Protein AF-A0A2E4JTD4-F1 (afdb_monomer_lite)

Foldseek 3Di:
DDPDDDPCVPPDDDPVVVVVVCVVCPPDDDDPVRVVVVCVVCPPDDDDPVVVVVVVVVVVVVVVVVVD

Sequence (68 aa):
MKGQIPWNKGKPRSKATKRKISEAMKGKKITEESKRKQSVSLKGKKKSKETKRKISKGMKTRRNQKKL

pLDDT: mean 92.17, std 7.44, range [57.75, 97.31]

Secondary structure (DSSP, 8-state):
-PPPPPTTTTPPPPHHHHHHHHHHHTT-PPPHHHHHHHHHHHTT-PPPHHHHHHHHHHHHHHHHHTT-

Radius of gyration: 18.26 Å; chains: 1; bounding box: 33×44×36 Å

Structure (mmCIF, N/CA/C/O backbone):
data_AF-A0A2E4JTD4-F1
#
_entry.id   AF-A0A2E4JTD4-F1
#
loop_
_atom_site.group_PDB
_atom_site.id
_atom_site.type_symbol
_atom_site.label_atom_id
_atom_site.label_alt_id
_atom_site.label_comp_id
_atom_site.label_asym_id
_atom_site.label_entity_id
_atom_site.label_seq_id
_atom_site.pdbx_PDB_ins_code
_atom_site.Cartn_x
_atom_site.Cartn_y
_atom_site.Cartn_z
_atom_site.occupancy
_atom_site.B_iso_or_equiv
_atom_site.auth_seq_id
_atom_site.auth_comp_id
_atom_site.auth_asym_id
_atom_site.auth_atom_id
_atom_site.pdbx_PDB_model_num
ATOM 1 N N . MET A 1 1 ? -13.711 15.489 -11.219 1.00 63.53 1 MET A N 1
ATOM 2 C CA . MET A 1 1 ? -13.051 15.205 -12.515 1.00 63.53 1 MET A CA 1
ATOM 3 C C . MET A 1 1 ? -12.386 13.833 -12.447 1.00 63.53 1 MET A C 1
ATOM 5 O O . MET A 1 1 ? -11.597 13.610 -11.536 1.00 63.53 1 MET A O 1
ATOM 9 N N . LYS A 1 2 ? -12.713 12.884 -13.335 1.00 70.56 2 LYS A N 1
ATOM 10 C CA . LYS A 1 2 ? -11.900 11.662 -13.479 1.00 70.56 2 LYS A CA 1
ATOM 11 C C . LYS A 1 2 ? -10.656 12.045 -14.282 1.00 70.56 2 LYS A C 1
ATOM 13 O O . LYS A 1 2 ? -10.797 12.521 -15.400 1.00 70.56 2 LYS A O 1
ATOM 18 N N . GLY A 1 3 ? -9.468 11.879 -13.700 1.00 85.31 3 GLY A N 1
ATOM 19 C CA . GLY A 1 3 ? -8.210 12.055 -14.431 1.00 85.31 3 GLY A CA 1
ATOM 20 C C . GLY A 1 3 ? -8.114 11.091 -15.619 1.00 85.31 3 GLY A C 1
ATOM 21 O O . GLY A 1 3 ? -8.792 10.058 -15.638 1.00 85.31 3 GLY A O 1
ATOM 22 N N . GLN A 1 4 ? -7.276 11.429 -16.602 1.00 91.50 4 GLN A N 1
ATOM 23 C CA . GLN A 1 4 ? -7.064 10.609 -17.794 1.00 91.50 4 GLN A CA 1
ATOM 24 C C . GLN A 1 4 ? -6.668 9.178 -17.404 1.00 91.50 4 GLN A C 1
ATOM 26 O O . GLN A 1 4 ? -5.759 8.954 -16.602 1.00 91.50 4 GLN A O 1
ATOM 31 N N . ILE A 1 5 ? -7.378 8.193 -17.957 1.00 91.19 5 ILE A N 1
ATOM 32 C CA . ILE A 1 5 ? -7.070 6.782 -17.736 1.00 91.19 5 ILE A CA 1
ATOM 33 C C . ILE A 1 5 ? -5.904 6.404 -18.658 1.00 91.19 5 ILE A C 1
ATOM 35 O O . ILE A 1 5 ? -6.041 6.537 -19.873 1.00 91.19 5 ILE A O 1
ATOM 39 N N . PRO A 1 6 ? -4.772 5.908 -18.128 1.00 92.75 6 PRO A N 1
ATOM 40 C CA . PRO A 1 6 ? -3.668 5.479 -18.970 1.00 92.75 6 PRO A CA 1
ATOM 41 C C . PRO A 1 6 ? -4.037 4.193 -19.723 1.00 92.75 6 PRO A C 1
ATOM 43 O O . PRO A 1 6 ? -4.680 3.294 -19.176 1.00 92.75 6 PRO A O 1
ATOM 46 N N . TRP A 1 7 ? -3.568 4.075 -20.964 1.00 93.50 7 TRP A N 1
ATOM 47 C CA . TRP A 1 7 ? -3.835 2.959 -21.888 1.00 93.50 7 TRP A CA 1
ATOM 48 C C . TRP A 1 7 ? -3.413 1.569 -21.368 1.00 93.50 7 TRP A C 1
ATOM 50 O O . TRP A 1 7 ? -3.817 0.534 -21.901 1.00 93.50 7 TRP A O 1
ATOM 60 N N . ASN A 1 8 ? -2.571 1.526 -20.334 1.00 93.56 8 ASN A N 1
ATOM 61 C CA . ASN A 1 8 ? -2.062 0.305 -19.713 1.00 93.56 8 ASN A CA 1
ATOM 62 C C . ASN A 1 8 ? -2.754 -0.046 -18.385 1.00 93.56 8 ASN A C 1
ATOM 64 O O . ASN A 1 8 ? -2.334 -0.991 -17.711 1.00 93.56 8 ASN A O 1
ATOM 68 N N . LYS A 1 9 ? -3.801 0.687 -17.987 1.00 92.56 9 LYS A N 1
ATOM 69 C CA . LYS A 1 9 ? -4.559 0.385 -16.770 1.00 92.56 9 LYS A CA 1
ATOM 70 C C . LYS A 1 9 ? -5.122 -1.038 -16.845 1.00 92.56 9 LYS A C 1
ATOM 72 O O . LYS A 1 9 ? -5.767 -1.409 -17.816 1.00 92.56 9 LYS A O 1
ATOM 77 N N . GLY A 1 10 ? -4.853 -1.844 -15.819 1.00 93.12 10 GLY A N 1
ATOM 78 C CA . GLY A 1 10 ? -5.300 -3.241 -15.745 1.00 93.12 10 GLY A CA 1
ATOM 79 C C . GLY A 1 10 ? -4.462 -4.245 -16.548 1.00 93.12 10 GLY A C 1
ATOM 80 O O . GLY A 1 10 ? -4.600 -5.442 -16.315 1.00 93.12 10 GLY A O 1
ATOM 81 N N . LYS A 1 11 ? -3.547 -3.804 -17.427 1.00 95.19 11 LYS A N 1
ATOM 82 C CA . LYS A 1 11 ? -2.669 -4.722 -18.169 1.00 95.19 11 LYS A CA 1
ATOM 83 C C . LYS A 1 11 ? -1.556 -5.254 -17.249 1.00 95.19 11 LYS A C 1
ATOM 85 O O . LYS A 1 11 ? -0.782 -4.454 -16.706 1.00 95.19 11 LYS A O 1
ATOM 90 N N . PRO A 1 12 ? -1.444 -6.581 -17.035 1.00 93.31 12 PRO A N 1
ATOM 91 C CA . PRO A 1 12 ? -0.434 -7.139 -16.145 1.00 93.31 12 PRO A CA 1
ATOM 92 C C . PRO A 1 12 ? 0.973 -6.982 -16.732 1.00 93.31 12 PRO A C 1
ATOM 94 O O . PRO A 1 12 ? 1.191 -7.115 -17.932 1.00 93.31 12 PRO A O 1
ATOM 97 N N . ARG A 1 13 ? 1.962 -6.740 -15.866 1.00 93.62 13 ARG A N 1
ATOM 98 C CA . ARG A 1 13 ? 3.384 -6.793 -16.246 1.00 93.62 13 ARG A CA 1
ATOM 99 C C . ARG A 1 13 ? 3.840 -8.242 -16.435 1.00 93.62 13 ARG A C 1
ATOM 101 O O . ARG A 1 13 ? 3.315 -9.140 -15.768 1.00 93.62 13 ARG A O 1
ATOM 108 N N . SER A 1 14 ? 4.851 -8.449 -17.281 1.00 96.06 14 SER A N 1
ATOM 109 C CA . SER A 1 14 ? 5.472 -9.763 -17.483 1.00 96.06 14 SER A CA 1
ATOM 110 C C . SER A 1 14 ? 6.061 -10.312 -16.175 1.00 96.06 14 SER A C 1
ATOM 112 O O . SER A 1 14 ? 6.405 -9.557 -15.256 1.00 96.06 14 SER A O 1
ATOM 114 N N . LYS A 1 15 ? 6.194 -11.641 -16.079 1.00 96.31 15 LYS A N 1
ATOM 115 C CA . LYS A 1 15 ? 6.763 -12.309 -14.893 1.00 96.31 15 LYS A CA 1
ATOM 116 C C . LYS A 1 15 ? 8.191 -11.828 -14.609 1.00 96.31 15 LYS A C 1
ATOM 118 O O . LYS A 1 15 ? 8.515 -11.547 -13.458 1.00 96.31 15 LYS A O 1
ATOM 123 N N . ALA A 1 16 ? 9.001 -11.654 -15.655 1.00 96.69 16 ALA A N 1
ATOM 124 C CA . ALA A 1 16 ? 10.364 -11.137 -15.550 1.00 96.69 16 ALA A CA 1
ATOM 125 C C . ALA A 1 16 ? 10.400 -9.711 -14.974 1.00 96.69 16 ALA A C 1
ATOM 127 O O . ALA A 1 16 ? 11.166 -9.440 -14.053 1.00 96.69 16 ALA A O 1
ATOM 128 N N . THR A 1 17 ? 9.527 -8.809 -15.439 1.00 96.62 17 THR A N 1
ATOM 129 C CA . THR A 1 17 ? 9.447 -7.442 -14.899 1.00 96.62 17 THR A CA 1
ATOM 130 C C . THR A 1 17 ? 8.995 -7.434 -13.440 1.00 96.62 17 THR A C 1
ATOM 132 O O . THR A 1 17 ? 9.585 -6.728 -12.625 1.00 96.62 17 THR A O 1
ATOM 135 N N . LYS A 1 18 ? 7.989 -8.243 -13.077 1.00 96.00 18 LYS A N 1
ATOM 136 C CA . LYS A 1 18 ? 7.551 -8.383 -11.676 1.00 96.00 18 LYS A CA 1
ATOM 137 C C . LYS A 1 18 ? 8.693 -8.864 -10.778 1.00 96.00 18 LYS A C 1
ATOM 139 O O . LYS A 1 18 ? 8.869 -8.326 -9.688 1.00 96.00 18 LYS A O 1
ATOM 144 N N . ARG A 1 19 ? 9.483 -9.835 -11.253 1.00 96.94 19 ARG A N 1
ATOM 145 C CA . ARG A 1 19 ? 10.649 -10.358 -10.534 1.00 96.94 19 ARG A CA 1
ATOM 146 C C . ARG A 1 19 ? 11.713 -9.279 -10.321 1.00 96.94 19 ARG A C 1
ATOM 148 O O . ARG A 1 19 ? 12.083 -9.054 -9.177 1.00 96.94 19 ARG A O 1
ATOM 155 N N . LYS A 1 20 ? 12.100 -8.546 -11.373 1.00 97.31 20 LYS A N 1
ATOM 156 C 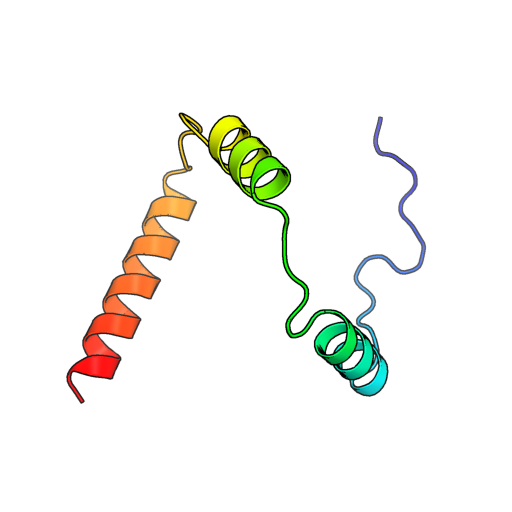CA . LYS A 1 20 ? 13.073 -7.440 -11.276 1.00 97.31 20 LYS A CA 1
ATOM 157 C C . LYS A 1 20 ? 12.650 -6.376 -10.256 1.00 97.31 20 LYS A C 1
ATOM 159 O O . LYS A 1 20 ? 13.454 -5.959 -9.432 1.00 97.31 20 LYS A O 1
ATOM 164 N N . ILE A 1 21 ? 11.375 -5.971 -10.268 1.00 96.25 21 ILE A N 1
ATOM 165 C CA . ILE A 1 21 ? 10.836 -5.009 -9.289 1.00 96.25 21 ILE A CA 1
ATOM 166 C C . ILE A 1 21 ? 10.914 -5.578 -7.868 1.00 96.25 21 ILE A C 1
ATOM 168 O O . ILE A 1 21 ? 11.307 -4.875 -6.940 1.00 96.25 21 ILE A O 1
ATOM 172 N N . SER A 1 22 ? 10.541 -6.849 -7.693 1.00 95.44 22 SER A N 1
ATOM 173 C CA . SER A 1 22 ? 10.597 -7.508 -6.389 1.00 95.44 22 SER A CA 1
ATOM 174 C C . SER A 1 22 ? 12.023 -7.589 -5.851 1.00 95.44 22 SER A C 1
ATOM 176 O O . SER A 1 22 ? 12.222 -7.347 -4.666 1.00 95.44 22 SER A O 1
ATOM 178 N N . GLU A 1 23 ? 12.997 -7.934 -6.694 1.00 95.88 23 GLU A N 1
ATOM 179 C CA . GLU A 1 23 ? 14.413 -8.026 -6.324 1.00 95.88 23 GLU A CA 1
ATOM 180 C C . GLU A 1 23 ? 14.973 -6.647 -5.960 1.00 95.88 23 GLU A C 1
ATOM 182 O O . GLU A 1 23 ? 15.566 -6.506 -4.896 1.00 95.88 23 GLU A O 1
ATOM 187 N N . ALA A 1 24 ? 14.681 -5.612 -6.753 1.00 94.69 24 ALA A N 1
ATOM 188 C CA . ALA A 1 24 ? 15.119 -4.242 -6.475 1.00 94.69 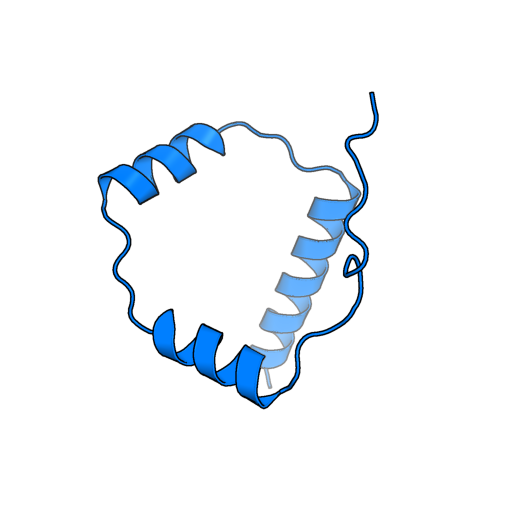24 ALA A CA 1
ATOM 189 C C . ALA A 1 24 ? 14.543 -3.663 -5.167 1.00 94.69 24 ALA A C 1
ATOM 191 O O . ALA A 1 24 ? 15.168 -2.828 -4.517 1.00 94.69 24 ALA A O 1
ATOM 192 N N . MET A 1 25 ? 13.338 -4.085 -4.776 1.00 94.62 25 MET A N 1
ATOM 193 C CA . MET A 1 25 ? 12.697 -3.638 -3.534 1.00 94.62 25 MET A CA 1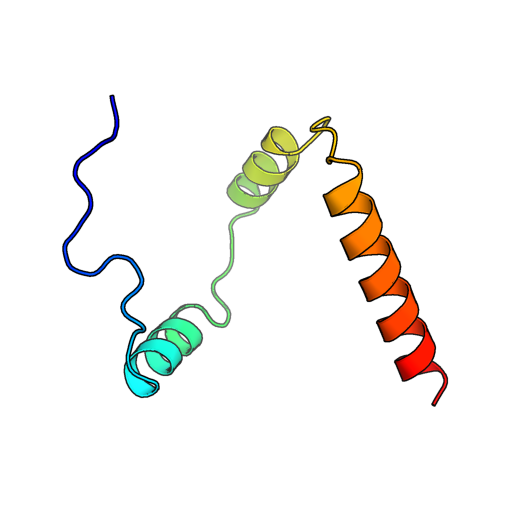
ATOM 194 C C . MET A 1 25 ? 13.046 -4.513 -2.326 1.00 94.62 25 MET A C 1
ATOM 196 O O . MET A 1 25 ? 12.778 -4.125 -1.184 1.00 94.62 25 MET A O 1
ATOM 200 N N . LYS A 1 26 ? 13.628 -5.696 -2.544 1.00 93.88 26 LYS A N 1
ATOM 201 C CA . LYS A 1 26 ? 13.982 -6.620 -1.468 1.00 93.8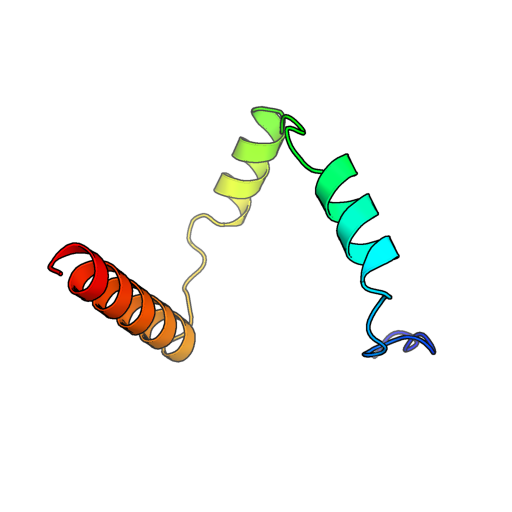8 26 LYS A CA 1
ATOM 202 C C . LYS A 1 26 ? 15.096 -6.009 -0.617 1.00 93.88 26 LYS A C 1
ATOM 204 O O . LYS A 1 26 ? 16.101 -5.543 -1.133 1.00 93.88 26 LYS A O 1
ATOM 209 N N . GLY A 1 27 ? 14.912 -5.995 0.702 1.00 89.00 27 GLY A N 1
ATOM 210 C CA . GLY A 1 27 ? 15.909 -5.464 1.641 1.00 89.00 27 GLY A CA 1
ATOM 211 C C . GLY A 1 27 ? 16.018 -3.934 1.690 1.00 89.00 27 GLY A C 1
ATOM 212 O O . GLY A 1 27 ? 16.799 -3.415 2.487 1.00 89.00 27 GLY A O 1
ATOM 213 N N . LYS A 1 28 ? 15.220 -3.193 0.906 1.00 91.62 28 LYS A N 1
ATOM 214 C CA . LYS A 1 28 ? 15.199 -1.726 0.957 1.00 91.62 28 LYS A CA 1
ATOM 215 C C . LYS A 1 28 ? 14.788 -1.247 2.355 1.00 91.62 28 LYS A C 1
ATOM 217 O O . LYS A 1 28 ? 13.658 -1.470 2.792 1.00 91.62 28 LYS A O 1
ATOM 222 N N . LYS A 1 29 ? 15.703 -0.565 3.053 1.00 90.38 29 LYS A N 1
ATOM 223 C CA . LYS A 1 29 ? 15.445 0.009 4.380 1.00 90.38 29 LYS A CA 1
ATOM 224 C C . LYS A 1 29 ? 14.562 1.249 4.245 1.00 90.38 29 LYS A C 1
ATOM 226 O O . LYS A 1 29 ? 14.899 2.195 3.541 1.00 90.38 29 LYS A O 1
ATOM 231 N N . ILE A 1 30 ? 13.429 1.239 4.938 1.00 91.69 30 ILE A N 1
ATOM 232 C CA . ILE A 1 30 ? 12.582 2.422 5.109 1.00 91.69 30 ILE A CA 1
ATOM 233 C C . ILE A 1 30 ? 13.112 3.192 6.321 1.00 91.69 30 ILE A C 1
ATOM 235 O O . ILE A 1 30 ? 13.309 2.588 7.379 1.00 91.69 30 ILE A O 1
ATOM 239 N N . THR A 1 31 ? 13.339 4.500 6.168 1.00 93.50 31 THR A N 1
ATOM 240 C CA . THR A 1 31 ? 13.808 5.362 7.263 1.00 93.50 31 THR A CA 1
ATOM 241 C C . THR A 1 31 ? 12.780 5.432 8.387 1.00 93.50 31 THR A C 1
ATOM 243 O O . THR A 1 31 ? 11.573 5.311 8.156 1.00 93.50 31 THR A O 1
ATOM 246 N N . GLU A 1 32 ? 13.249 5.649 9.614 1.00 93.62 32 GLU A N 1
ATOM 247 C CA . GLU A 1 32 ? 12.364 5.715 10.779 1.00 93.62 32 GLU A CA 1
ATOM 248 C C . GLU A 1 32 ? 11.363 6.871 10.670 1.00 93.62 32 GLU A C 1
ATOM 250 O O . GLU A 1 32 ? 10.179 6.714 10.959 1.00 93.62 32 GLU A O 1
ATOM 255 N N . GLU A 1 33 ? 11.802 8.002 10.117 1.00 94.25 33 GLU A N 1
ATOM 256 C CA . GLU A 1 33 ? 10.935 9.136 9.803 1.00 94.25 33 GLU A CA 1
ATOM 257 C C . GLU A 1 33 ? 9.784 8.741 8.859 1.00 94.25 33 GLU A C 1
ATOM 259 O O . GLU A 1 33 ? 8.623 9.074 9.108 1.00 94.25 33 GLU A O 1
ATOM 264 N N . SER A 1 34 ? 10.074 7.973 7.804 1.00 94.75 34 SER A N 1
ATOM 265 C CA . SER A 1 34 ? 9.058 7.517 6.847 1.00 94.75 34 SER A CA 1
ATOM 266 C C . SER A 1 34 ? 8.062 6.551 7.492 1.00 94.75 34 SER A C 1
ATOM 268 O O . SER A 1 34 ? 6.852 6.670 7.271 1.00 94.75 34 SER A O 1
ATOM 270 N N . LYS A 1 35 ? 8.540 5.626 8.338 1.00 94.56 35 LYS A N 1
ATOM 271 C CA . LYS A 1 35 ? 7.665 4.729 9.112 1.00 94.56 35 LYS A CA 1
ATOM 272 C C . LYS A 1 35 ? 6.773 5.517 10.067 1.00 94.56 35 LYS A C 1
ATOM 274 O O . LYS A 1 35 ? 5.569 5.259 10.136 1.00 94.56 35 LYS A O 1
ATOM 279 N N . ARG A 1 36 ? 7.334 6.513 10.759 1.00 96.00 36 ARG A N 1
ATOM 280 C CA . ARG A 1 36 ? 6.591 7.386 11.674 1.00 96.00 36 ARG A CA 1
ATOM 281 C C . ARG A 1 36 ? 5.503 8.157 10.936 1.00 96.00 36 ARG A C 1
ATOM 283 O O . ARG A 1 36 ? 4.351 8.118 11.365 1.00 96.00 36 ARG A O 1
ATOM 290 N N . LYS A 1 37 ? 5.824 8.782 9.798 1.00 96.69 37 LYS A N 1
ATOM 291 C CA . LYS A 1 37 ? 4.846 9.484 8.946 1.00 96.69 37 LYS A CA 1
ATOM 292 C C . LYS A 1 37 ? 3.701 8.561 8.519 1.00 96.69 37 LYS A C 1
ATOM 294 O O . LYS A 1 37 ? 2.533 8.937 8.625 1.00 96.69 37 LYS A O 1
ATOM 299 N N . GLN A 1 38 ? 4.014 7.332 8.101 1.00 94.94 38 GLN A N 1
ATOM 300 C CA . GLN A 1 38 ? 2.998 6.347 7.726 1.00 94.94 38 GLN A CA 1
ATOM 301 C C . GLN A 1 38 ? 2.108 5.950 8.914 1.00 94.94 38 GLN A C 1
ATOM 303 O O . GLN A 1 38 ? 0.885 5.915 8.775 1.00 94.94 38 GLN A O 1
ATOM 308 N N . SER A 1 39 ? 2.701 5.693 10.084 1.00 95.19 39 SER A N 1
ATOM 309 C CA . SER A 1 39 ? 1.970 5.349 11.309 1.00 95.19 39 SER A CA 1
ATOM 310 C C . SER A 1 39 ? 1.006 6.462 11.725 1.00 95.19 39 SER A C 1
ATOM 312 O O . SER A 1 39 ? -0.186 6.212 11.911 1.00 95.19 39 SER A O 1
ATOM 314 N N . VAL A 1 40 ? 1.486 7.710 11.771 1.00 96.81 40 VAL A N 1
ATOM 315 C CA . VAL A 1 40 ? 0.673 8.886 12.118 1.00 96.81 40 VAL A CA 1
ATOM 316 C C . VAL A 1 40 ? -0.480 9.065 11.133 1.00 96.81 40 VAL A C 1
ATOM 318 O O . VAL A 1 40 ? -1.623 9.201 11.559 1.00 96.81 40 VAL A O 1
ATOM 321 N N . SER A 1 41 ? -0.220 8.973 9.825 1.00 95.38 41 SER A N 1
ATOM 322 C CA . SER A 1 41 ? -1.264 9.109 8.797 1.00 95.38 41 SER A CA 1
ATOM 323 C C . SER A 1 41 ? -2.351 8.031 8.889 1.00 95.38 41 SER A C 1
ATOM 325 O O . SER A 1 41 ? -3.484 8.239 8.446 1.00 95.38 41 SER A O 1
ATOM 327 N N . LEU A 1 42 ? -2.026 6.851 9.422 1.00 95.25 42 LEU A N 1
ATOM 328 C CA . LEU A 1 42 ? -2.966 5.738 9.559 1.00 95.25 42 LEU A C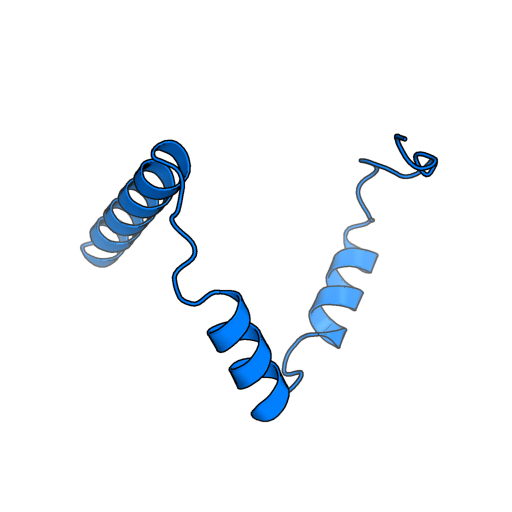A 1
ATOM 329 C C . LEU A 1 42 ? -3.666 5.693 10.921 1.00 95.25 42 LEU A C 1
ATOM 331 O O . LEU A 1 42 ? -4.712 5.044 11.033 1.00 95.25 42 LEU A O 1
ATOM 335 N N . LYS A 1 43 ? -3.130 6.376 11.935 1.00 95.12 43 LYS A N 1
ATOM 336 C CA . LYS A 1 43 ? -3.695 6.416 13.286 1.00 95.12 43 LYS A CA 1
ATOM 337 C C . LYS A 1 43 ? -5.122 6.979 13.250 1.00 95.12 43 LYS A C 1
ATOM 339 O O . LYS A 1 43 ? -5.415 7.934 12.542 1.00 95.12 43 LYS A O 1
ATOM 344 N N . GLY A 1 44 ? -6.042 6.338 13.973 1.00 92.81 44 GLY A N 1
ATOM 345 C CA . GLY A 1 44 ? -7.447 6.764 14.069 1.00 92.81 44 GLY A CA 1
ATOM 346 C C . GLY A 1 44 ? -8.335 6.463 12.850 1.00 92.81 44 GLY A C 1
ATOM 347 O O . GLY A 1 44 ? -9.557 6.570 12.953 1.00 92.81 44 GLY A O 1
ATOM 348 N N . LYS A 1 45 ? -7.785 6.017 11.709 1.00 94.38 45 LYS A N 1
ATOM 349 C CA . LYS A 1 45 ? -8.596 5.691 10.522 1.00 94.38 45 LYS A CA 1
ATOM 350 C C . LYS A 1 45 ? -9.450 4.436 10.747 1.00 94.38 45 LYS A C 1
ATOM 352 O O . LYS A 1 45 ? -8.943 3.308 10.734 1.00 94.38 45 LYS A O 1
ATOM 357 N N . LYS A 1 46 ? -10.769 4.621 10.895 1.00 94.81 46 LYS A N 1
ATOM 358 C CA . LYS A 1 46 ? -11.746 3.526 11.039 1.00 94.81 46 LYS A CA 1
ATOM 359 C C . LYS A 1 46 ? -11.797 2.674 9.765 1.00 94.81 46 LYS A C 1
ATOM 361 O O . LYS A 1 46 ? -11.944 3.181 8.658 1.00 94.81 46 LYS A O 1
ATOM 366 N N . LYS A 1 47 ? -11.690 1.352 9.922 1.00 94.56 47 LYS A N 1
ATOM 367 C CA . LYS A 1 47 ? -11.855 0.385 8.822 1.00 94.56 47 LYS A CA 1
ATOM 368 C C . LYS A 1 47 ? -13.335 0.056 8.608 1.00 94.56 47 LYS A C 1
ATOM 370 O O . LYS A 1 47 ? -14.075 -0.066 9.587 1.00 94.56 47 LYS A O 1
ATOM 375 N N . SER A 1 48 ? -13.742 -0.150 7.353 1.00 96.38 48 SER A N 1
ATOM 376 C CA . SER A 1 48 ? -15.105 -0.581 7.006 1.00 96.38 48 SER A CA 1
ATOM 377 C C . SER A 1 48 ? -15.440 -1.960 7.592 1.00 96.38 48 SER A C 1
ATOM 379 O O . SER A 1 48 ? -14.542 -2.763 7.870 1.00 96.38 48 SER A O 1
ATOM 381 N N . LYS A 1 49 ? -16.738 -2.261 7.757 1.00 96.25 49 LYS A N 1
ATOM 382 C CA . LYS A 1 49 ? -17.210 -3.574 8.241 1.00 96.25 49 LYS A CA 1
ATOM 383 C C . LYS A 1 49 ? -16.677 -4.718 7.369 1.00 96.25 49 LYS A C 1
ATOM 385 O O . LYS A 1 49 ? -16.160 -5.704 7.889 1.00 96.25 49 LYS A O 1
ATOM 390 N N . GLU A 1 50 ? -16.721 -4.546 6.049 1.00 96.50 50 GLU A N 1
ATOM 391 C CA . GLU A 1 50 ? -16.201 -5.522 5.088 1.00 96.50 50 GLU A CA 1
ATOM 392 C C . GLU A 1 50 ? -14.696 -5.775 5.278 1.00 96.50 50 GLU A C 1
ATOM 394 O O . GLU A 1 50 ? -14.256 -6.924 5.348 1.00 96.50 50 GLU A O 1
ATOM 399 N N . THR A 1 51 ? -13.904 -4.711 5.447 1.00 96.12 51 THR A N 1
ATOM 400 C CA . THR A 1 51 ? -12.457 -4.823 5.683 1.00 96.12 51 THR A CA 1
ATOM 401 C C . THR A 1 51 ? -12.167 -5.594 6.971 1.00 96.12 51 THR A C 1
ATOM 403 O O . THR A 1 51 ? -11.336 -6.502 6.975 1.00 96.12 51 THR A O 1
ATOM 406 N N . LYS A 1 52 ? -12.887 -5.288 8.062 1.00 96.00 52 LYS A N 1
ATOM 407 C CA . LYS A 1 52 ? -12.752 -6.008 9.340 1.00 96.00 52 LYS A CA 1
ATOM 408 C C . LYS A 1 52 ? -13.071 -7.501 9.184 1.00 96.00 52 LYS A C 1
ATOM 410 O O . LYS A 1 52 ? -12.325 -8.338 9.694 1.00 96.00 52 LYS A O 1
ATOM 415 N N . ARG A 1 53 ? -14.124 -7.845 8.429 1.00 96.94 53 ARG A N 1
ATOM 416 C CA . ARG A 1 53 ? -14.503 -9.241 8.142 1.00 96.94 53 ARG A CA 1
ATOM 417 C C . ARG A 1 53 ? -13.395 -9.988 7.393 1.00 96.94 53 ARG A C 1
ATOM 419 O O . ARG A 1 53 ? -13.046 -11.100 7.790 1.00 96.94 53 ARG A O 1
ATOM 426 N N . LYS A 1 54 ? -12.807 -9.377 6.356 1.00 97.06 54 LYS A N 1
ATOM 427 C CA . LYS A 1 54 ? -11.695 -9.970 5.586 1.00 97.06 54 LYS A CA 1
ATOM 428 C C . LYS A 1 54 ? -10.469 -10.233 6.465 1.00 97.06 54 LYS A C 1
ATOM 430 O O . LYS A 1 54 ? -9.920 -11.333 6.425 1.00 97.06 54 LYS A O 1
ATOM 435 N N . ILE A 1 55 ? -10.096 -9.268 7.311 1.00 95.50 55 ILE A N 1
ATOM 436 C CA . ILE A 1 55 ? -8.982 -9.414 8.262 1.00 95.50 55 ILE A CA 1
ATOM 437 C C . ILE A 1 55 ? -9.237 -10.585 9.222 1.00 95.50 55 ILE A C 1
ATOM 439 O O . ILE A 1 55 ? -8.377 -11.452 9.371 1.00 95.50 55 ILE A O 1
ATOM 443 N N . SER A 1 56 ? -10.432 -10.657 9.822 1.00 95.44 56 SER A N 1
ATOM 444 C CA . SER A 1 56 ? -10.797 -11.737 10.750 1.00 95.44 56 SER A CA 1
ATOM 445 C C . SER A 1 56 ? -10.698 -13.124 10.102 1.00 95.44 56 SER A C 1
ATOM 447 O O . SER A 1 56 ? -10.098 -14.035 10.676 1.00 95.44 56 SER A O 1
ATOM 449 N N . LYS A 1 57 ? -11.213 -13.286 8.873 1.00 96.50 57 LYS A N 1
ATOM 450 C CA . LYS A 1 57 ? -11.131 -14.554 8.126 1.00 96.50 57 LYS A CA 1
ATOM 451 C C . LYS A 1 57 ? -9.679 -14.966 7.856 1.00 96.50 57 LYS A C 1
ATOM 453 O O . LYS A 1 57 ? -9.324 -16.127 8.068 1.00 96.50 57 LYS A O 1
ATOM 458 N N . GLY A 1 58 ? -8.830 -14.020 7.448 1.00 95.06 58 GLY A N 1
ATOM 459 C CA . GLY A 1 58 ? -7.402 -14.272 7.230 1.00 95.06 58 GLY A CA 1
ATOM 460 C C . GLY A 1 58 ? -6.677 -14.714 8.506 1.00 95.06 58 GLY A C 1
ATOM 461 O O . GLY A 1 58 ? -5.929 -15.690 8.487 1.00 95.06 58 GLY A O 1
ATOM 462 N N . MET A 1 59 ? -6.958 -14.058 9.639 1.00 94.25 59 MET A N 1
ATOM 463 C CA . MET A 1 59 ? -6.375 -14.418 10.938 1.00 94.25 59 MET A CA 1
ATOM 464 C C . MET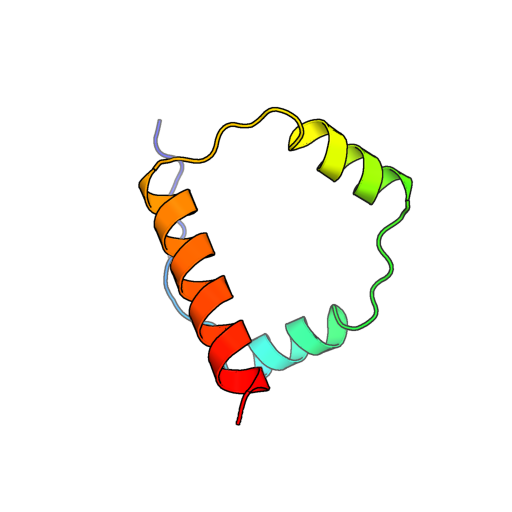 A 1 59 ? -6.768 -15.829 11.387 1.00 94.25 59 MET A C 1
ATOM 466 O O . MET A 1 59 ? -5.906 -16.583 11.839 1.00 94.25 59 MET A O 1
ATOM 470 N N . LYS A 1 60 ? -8.044 -16.209 11.235 1.00 93.69 60 LYS A N 1
ATOM 471 C CA . LYS A 1 60 ? -8.517 -17.567 11.550 1.00 93.69 60 LYS A CA 1
ATOM 472 C C . LYS A 1 60 ? -7.827 -18.620 10.682 1.00 93.69 60 LYS A C 1
ATOM 474 O O . LYS A 1 60 ? -7.329 -19.605 11.210 1.00 93.69 60 LYS A O 1
ATOM 479 N N . THR A 1 61 ? -7.724 -18.368 9.377 1.00 92.56 61 THR A N 1
ATOM 480 C CA . THR A 1 61 ? -7.067 -19.287 8.430 1.00 92.56 61 THR A CA 1
ATOM 481 C C . THR A 1 61 ? -5.605 -19.525 8.813 1.00 92.56 61 THR A C 1
ATOM 483 O O . THR A 1 61 ? -5.183 -20.669 8.947 1.00 92.56 61 THR A O 1
ATOM 486 N N . ARG A 1 62 ? -4.847 -18.452 9.090 1.00 90.69 62 ARG A N 1
ATOM 487 C CA . ARG A 1 62 ? -3.443 -18.554 9.520 1.00 90.69 62 ARG A CA 1
ATOM 488 C C . ARG A 1 62 ? -3.288 -19.291 10.851 1.00 90.69 62 ARG A C 1
ATOM 490 O O . ARG A 1 62 ? -2.319 -20.016 11.034 1.00 90.69 62 ARG A O 1
ATOM 497 N N . ARG A 1 63 ? -4.212 -19.089 11.795 1.00 88.88 63 ARG A N 1
ATOM 498 C CA . ARG A 1 63 ? -4.207 -19.802 13.080 1.00 88.88 63 ARG A CA 1
ATOM 499 C C . ARG A 1 63 ? -4.432 -21.298 12.882 1.00 88.88 63 ARG A C 1
ATOM 501 O O . ARG A 1 63 ? -3.743 -22.079 13.517 1.00 88.88 63 ARG A O 1
ATOM 508 N N . ASN A 1 64 ? -5.358 -21.674 12.007 1.00 86.62 64 ASN A N 1
ATOM 509 C CA . ASN A 1 64 ? -5.654 -23.077 11.728 1.00 86.62 64 ASN A CA 1
ATOM 510 C C . ASN A 1 64 ? -4.498 -23.761 10.985 1.00 86.62 64 ASN A C 1
ATOM 512 O O . ASN A 1 64 ? -4.147 -24.875 11.338 1.00 86.62 64 ASN A O 1
ATOM 516 N N . GLN A 1 65 ? -3.843 -23.070 10.044 1.00 81.38 65 GLN A N 1
ATOM 517 C CA . GLN A 1 65 ? -2.636 -23.582 9.376 1.00 81.38 65 GLN A CA 1
ATOM 518 C C . GLN A 1 65 ? -1.460 -23.824 10.328 1.00 81.38 65 GLN A C 1
ATOM 520 O O . GLN A 1 65 ? -0.655 -24.695 10.064 1.00 81.38 65 GLN A O 1
ATOM 525 N N . LYS A 1 66 ? -1.342 -23.051 11.414 1.00 78.56 66 LYS A N 1
ATOM 526 C CA . LYS A 1 66 ? -0.292 -23.240 12.431 1.00 78.56 66 LYS A CA 1
ATOM 527 C C . LYS A 1 66 ? -0.589 -24.364 13.434 1.00 78.56 66 LYS A C 1
ATOM 529 O O . LYS A 1 66 ? 0.244 -24.615 14.295 1.00 78.56 66 LYS A O 1
ATOM 534 N N . LYS A 1 67 ? -1.803 -24.921 13.414 1.00 73.62 67 LYS A N 1
ATOM 535 C CA . LYS A 1 67 ? -2.236 -26.016 14.298 1.00 73.62 67 LYS A CA 1
ATOM 536 C C . LYS A 1 67 ? -2.112 -27.397 13.636 1.00 73.62 67 LYS A C 1
ATOM 538 O O . LYS A 1 67 ? -2.372 -28.385 14.310 1.00 73.62 67 LYS A O 1
ATOM 543 N N . LEU A 1 68 ? -1.792 -27.423 12.343 1.00 57.75 68 LEU A N 1
ATOM 544 C CA . LEU A 1 68 ? -1.400 -28.595 11.560 1.00 57.75 68 LEU A CA 1
ATOM 545 C C . LEU A 1 68 ? 0.128 -28.648 11.528 1.00 57.75 68 LEU A C 1
ATOM 547 O O . LEU A 1 68 ? 0.658 -29.774 11.520 1.00 57.75 68 LEU A O 1
#